Protein AF-A0A3S3NZH7-F1 (afdb_monomer)

pLDDT: mean 74.85, std 16.59, range [35.84, 93.5]

Foldseek 3Di:
DQVPAPDPSVVSVPDDPVLSVQLVVLVCVVVCVCVVDDQDQQAASAEDCCCCVVQVDGPSVRHRDGQCLFWDVVCVVVVSVQLVVVVVVVVDDDDDQPSFRWDKTWTFGQQDPVRDGHDRVPTDTDTDTDRGDDDSYDYDD

Sequence (141 aa):
MANCLPIAANVTRHMDKASIMRLSIAYMKQKQVLQHLPVKDGEVIYVSETIEDYLGLKQLDIIGNSIYDYVHPCDHKEMKDAFNAKHSKLNHAEINDENEITFVTRIKCTFTEKGKCINLKSAAYKVYYDPKIISNRLNIV

Mean predicted aligned error: 9.58 Å

Nearest PDB structures (foldseek):
  7v7w-assembly1_B  TM=7.496E-01  e=1.575E-10  Mus musculus
  4zqd-assembly2_D  TM=7.511E-01  e=4.132E-10  Mus musculus
  7w80-assembly1_B  TM=7.498E-01  e=1.232E-09  Mus musculus
  4zqd-assembly1_B  TM=7.472E-01  e=3.447E-09  Mus musculus
  6e3t-assembly1_A  TM=4.373E-01  e=7.998E-03  Mus musculus

Solvent-accessible surface area (backbone atoms only — not comparable to full-atom values): 8402 Å² total; per-residue (Å²): 124,67,82,77,50,104,54,66,69,78,61,56,77,79,51,55,75,64,55,55,50,35,46,50,50,20,47,35,46,68,67,58,72,42,77,86,60,79,81,55,88,57,34,22,43,40,62,40,82,51,33,37,81,77,25,55,44,55,58,78,74,45,40,56,31,52,50,66,83,43,36,44,76,89,46,47,62,60,54,48,51,55,58,48,59,52,63,64,52,66,78,79,56,81,96,62,99,73,68,56,48,65,57,78,44,36,34,54,20,15,50,44,103,83,70,49,78,54,56,78,91,77,33,48,72,41,85,40,77,41,78,58,35,52,80,56,27,49,66,54,125

Organism: NCBI:txid1965070

Secondary structure (DSSP, 8-state):
-GGGSSS-TTTGGGS-HHHHHHHHHHHHHHTTS-TTSPPPTTB--EE-TTHHHHH---HHHHTTSBGGGTB-GGGHHHHHHHHHHHHHHTTTS---S--PEEEEEEEEE-B-TTS-B--TTSPEEEEEEEEEE-SSEE---

InterPro domains:
  IPR000014 PAS domain [PS50112] (41-84)
  IPR000014 PAS domain [SM00091] (28-88)
  IPR000014 PAS domain [cd00130] (41-106)
  IPR011598 Myc-type, basic helix-loop-helix (bHLH) domain [PF23171] (2-34)
  IPR013767 PAS fold [PF00989] (40-101)
  IPR035965 PAS domain superfamily [SSF55785] (41-85)

Radius of gyration: 15.83 Å; Cα contacts (8 Å, |Δi|>4): 192; chains: 1; bounding box: 42×39×35 Å

Structure (mmCIF, N/CA/C/O backbone):
data_AF-A0A3S3NZH7-F1
#
_entry.id   AF-A0A3S3NZH7-F1
#
loop_
_atom_site.group_PDB
_atom_site.id
_atom_site.type_symbol
_atom_site.label_atom_id
_atom_site.label_alt_id
_atom_site.label_comp_id
_atom_site.label_asym_id
_atom_site.label_entity_id
_atom_site.label_seq_id
_atom_site.pdbx_PDB_ins_code
_atom_site.Cartn_x
_atom_site.Cartn_y
_atom_site.Cartn_z
_atom_site.occupancy
_atom_site.B_iso_or_equiv
_atom_site.auth_seq_id
_atom_site.auth_comp_id
_atom_site.auth_asym_id
_atom_site.auth_atom_id
_atom_site.pdbx_PDB_model_num
ATOM 1 N N . MET A 1 1 ? -3.490 -25.477 -5.132 1.00 41.81 1 MET A N 1
ATOM 2 C CA . MET A 1 1 ? -2.677 -24.259 -5.363 1.00 41.81 1 MET A CA 1
ATOM 3 C C . MET A 1 1 ? -2.688 -23.301 -4.167 1.00 41.81 1 MET A C 1
ATOM 5 O O . MET A 1 1 ? -1.643 -22.756 -3.868 1.00 41.81 1 MET A O 1
ATOM 9 N N . ALA A 1 2 ? -3.802 -23.142 -3.437 1.00 37.00 2 ALA A N 1
ATOM 10 C CA . ALA A 1 2 ? -3.895 -22.269 -2.254 1.00 37.00 2 ALA A CA 1
ATOM 11 C C . ALA A 1 2 ? -2.951 -22.612 -1.072 1.00 37.00 2 ALA A C 1
ATOM 13 O O . ALA A 1 2 ? -2.477 -21.706 -0.398 1.00 37.00 2 ALA A O 1
ATOM 14 N N . ASN A 1 3 ? -2.641 -23.893 -0.838 1.00 41.47 3 ASN A N 1
ATOM 15 C CA . ASN A 1 3 ? -1.854 -24.346 0.327 1.00 41.47 3 ASN A CA 1
ATOM 16 C C . ASN A 1 3 ? -0.330 -24.109 0.223 1.00 41.47 3 ASN A C 1
ATOM 18 O O . ASN A 1 3 ? 0.405 -24.558 1.094 1.00 41.47 3 ASN A O 1
ATOM 22 N N . CYS A 1 4 ? 0.158 -23.463 -0.840 1.00 46.47 4 CYS A N 1
ATOM 23 C CA . CYS A 1 4 ? 1.595 -23.239 -1.073 1.00 46.47 4 CYS A CA 1
ATOM 24 C C . CYS A 1 4 ? 2.025 -21.776 -0.873 1.00 46.47 4 CYS A C 1
ATOM 26 O O . CYS A 1 4 ? 3.181 -21.436 -1.110 1.00 46.47 4 CYS A O 1
ATOM 28 N N . LEU A 1 5 ? 1.094 -20.909 -0.474 1.00 50.34 5 LEU A N 1
ATOM 29 C CA . LEU A 1 5 ? 1.367 -19.520 -0.120 1.00 50.34 5 LEU A CA 1
ATOM 30 C C . LEU A 1 5 ? 1.807 -19.438 1.350 1.00 50.34 5 LEU A C 1
ATOM 32 O O . LEU A 1 5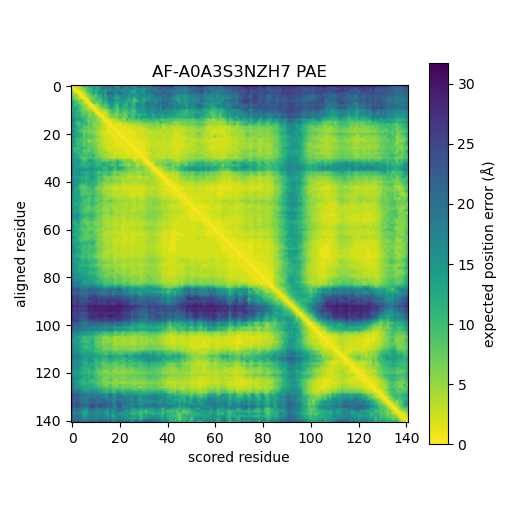 ? 1.288 -20.199 2.167 1.00 50.34 5 LEU A O 1
ATOM 36 N N . PRO A 1 6 ? 2.704 -18.506 1.722 1.00 55.00 6 PRO A N 1
ATOM 37 C CA . PRO A 1 6 ? 3.064 -18.225 3.114 1.00 55.00 6 PRO A CA 1
ATOM 38 C C . PRO A 1 6 ? 1.946 -17.420 3.797 1.00 55.00 6 PRO A C 1
ATOM 40 O O . PRO A 1 6 ? 2.162 -16.329 4.304 1.00 55.00 6 PRO A O 1
ATOM 43 N N . ILE A 1 7 ? 0.717 -17.911 3.700 1.00 57.41 7 ILE A N 1
ATOM 44 C CA . ILE A 1 7 ? -0.477 -17.310 4.276 1.00 57.41 7 ILE A CA 1
ATOM 45 C C . ILE A 1 7 ? -1.234 -18.475 4.880 1.00 57.41 7 ILE A C 1
ATOM 47 O O . ILE A 1 7 ? -1.367 -19.527 4.246 1.00 57.41 7 ILE A O 1
ATOM 51 N N . ALA A 1 8 ? -1.705 -18.314 6.109 1.00 53.41 8 ALA A N 1
ATOM 52 C CA . ALA A 1 8 ? -2.397 -19.378 6.810 1.00 53.41 8 ALA A CA 1
ATOM 53 C C . ALA A 1 8 ? -3.552 -19.950 5.948 1.00 53.41 8 ALA A C 1
ATOM 55 O O . ALA A 1 8 ? -4.335 -19.222 5.332 1.00 53.41 8 ALA A O 1
ATOM 56 N N . ALA A 1 9 ? -3.639 -21.284 5.861 1.00 50.94 9 ALA A N 1
ATOM 57 C CA . ALA A 1 9 ? -4.538 -21.998 4.939 1.00 50.94 9 ALA A CA 1
ATOM 58 C C . ALA A 1 9 ? -6.044 -21.734 5.184 1.00 50.94 9 ALA A C 1
ATOM 60 O O . ALA A 1 9 ? -6.898 -22.078 4.367 1.00 50.94 9 ALA A O 1
ATOM 61 N N . ASN A 1 10 ? -6.383 -21.126 6.320 1.00 53.78 10 ASN A N 1
ATOM 62 C CA . ASN A 1 10 ? -7.717 -20.635 6.661 1.00 53.78 10 ASN A CA 1
ATOM 63 C C . ASN A 1 10 ? -8.105 -19.363 5.879 1.00 53.78 10 ASN A C 1
ATOM 65 O O . ASN A 1 10 ? -9.284 -19.184 5.565 1.00 53.78 10 ASN A O 1
ATOM 69 N N . VAL A 1 11 ? -7.136 -18.517 5.519 1.00 59.09 11 VAL A N 1
ATOM 70 C CA . VAL A 1 11 ? -7.358 -17.252 4.802 1.00 59.09 11 VAL A CA 1
ATOM 71 C C . VAL A 1 11 ? -7.698 -17.507 3.333 1.00 59.09 11 VAL A C 1
ATOM 73 O O . VAL A 1 11 ? -8.622 -16.909 2.787 1.00 59.09 11 VAL A O 1
ATOM 76 N N . THR A 1 12 ? -7.040 -18.479 2.701 1.00 62.47 12 THR A N 1
ATOM 77 C CA . THR A 1 12 ? -7.191 -18.770 1.266 1.00 62.47 12 THR A CA 1
ATOM 78 C C . THR A 1 12 ? -8.548 -19.344 0.857 1.00 62.47 12 THR A C 1
ATOM 80 O O . THR A 1 12 ? -8.899 -19.270 -0.319 1.00 62.47 12 THR A O 1
ATOM 83 N N . ARG A 1 13 ? -9.345 -19.879 1.793 1.00 65.00 13 ARG A N 1
ATOM 84 C CA . ARG A 1 13 ? -10.697 -20.401 1.499 1.00 65.00 13 ARG A CA 1
ATOM 85 C C . ARG A 1 13 ? -11.717 -19.314 1.167 1.00 65.00 13 ARG A C 1
ATOM 87 O O . ARG A 1 13 ? -12.676 -19.595 0.458 1.00 65.00 13 ARG A O 1
ATOM 94 N N . HIS A 1 14 ? -11.510 -18.101 1.672 1.00 70.88 14 HIS A N 1
ATOM 95 C CA . HIS A 1 14 ? -12.429 -16.972 1.495 1.00 70.88 14 HIS A CA 1
ATOM 96 C C . HIS A 1 14 ? -11.933 -15.970 0.446 1.00 70.88 14 HIS A C 1
ATOM 98 O O . HIS A 1 14 ? -12.565 -14.941 0.223 1.00 70.88 14 HIS A O 1
ATOM 104 N N . MET A 1 15 ? -10.797 -16.259 -0.191 1.00 77.56 15 MET A N 1
ATOM 105 C CA . MET A 1 15 ? -10.208 -15.397 -1.205 1.00 77.56 15 MET A CA 1
ATOM 106 C C . MET A 1 15 ? -10.820 -15.654 -2.577 1.00 77.56 15 MET A C 1
ATOM 108 O O . MET A 1 15 ? -11.077 -16.795 -2.968 1.00 77.56 15 MET A O 1
ATOM 112 N N . ASP A 1 16 ? -10.976 -14.585 -3.351 1.00 83.88 16 ASP A N 1
ATOM 113 C CA . ASP A 1 16 ? -11.296 -14.702 -4.763 1.00 83.88 16 ASP A CA 1
ATOM 114 C C . ASP A 1 16 ? -10.091 -15.247 -5.560 1.00 83.88 16 ASP A C 1
ATOM 116 O O . ASP A 1 16 ? -8.923 -15.152 -5.161 1.00 83.88 16 ASP A O 1
ATOM 120 N N . LYS A 1 17 ? -10.381 -15.830 -6.727 1.00 82.62 17 LYS A N 1
ATOM 121 C CA . LYS A 1 17 ? -9.366 -16.467 -7.579 1.00 82.62 17 LYS A CA 1
ATOM 122 C C . LYS A 1 17 ? -8.297 -15.481 -8.063 1.00 82.62 17 LYS A C 1
ATOM 124 O O . LYS A 1 17 ? -7.148 -15.889 -8.236 1.00 82.62 17 LYS A O 1
ATOM 129 N N . ALA A 1 18 ? -8.651 -14.211 -8.274 1.00 83.06 18 ALA A N 1
ATOM 130 C CA . ALA A 1 18 ? -7.708 -13.205 -8.743 1.00 83.06 18 ALA A CA 1
ATOM 131 C C . ALA A 1 18 ? -6.729 -12.821 -7.629 1.00 83.06 18 ALA A C 1
ATOM 133 O O . ALA A 1 18 ? -5.528 -12.768 -7.878 1.00 83.06 18 ALA A O 1
ATOM 134 N N . SER A 1 19 ? -7.194 -12.651 -6.390 1.00 84.75 19 SER A N 1
ATOM 135 C CA . SER A 1 19 ? -6.317 -12.402 -5.240 1.00 84.75 19 SER A CA 1
ATOM 136 C C . SER A 1 19 ? -5.357 -13.563 -4.980 1.00 84.75 19 SER A C 1
ATOM 138 O O . SER A 1 19 ? -4.168 -13.326 -4.781 1.00 84.75 19 SER A O 1
ATOM 140 N N . ILE A 1 20 ? -5.805 -14.821 -5.087 1.00 85.25 20 ILE A N 1
ATOM 141 C CA . ILE A 1 20 ? -4.904 -15.986 -4.973 1.00 85.25 20 ILE A CA 1
ATOM 142 C C . ILE A 1 20 ? -3.796 -15.925 -6.033 1.00 85.25 20 ILE A C 1
ATOM 144 O O . ILE A 1 20 ? -2.624 -16.142 -5.721 1.00 85.25 20 ILE A O 1
ATOM 148 N N . MET A 1 21 ? -4.147 -15.603 -7.279 1.00 87.94 21 MET A N 1
ATOM 149 C CA . MET A 1 21 ? -3.178 -15.472 -8.367 1.00 87.94 21 MET A CA 1
ATOM 150 C C . MET A 1 21 ? -2.206 -14.307 -8.131 1.00 87.94 21 MET A C 1
ATOM 152 O O . MET A 1 21 ? -0.997 -14.501 -8.257 1.00 87.94 21 MET A O 1
ATOM 156 N N . ARG A 1 22 ? -2.709 -13.129 -7.730 1.00 87.88 22 ARG A N 1
ATOM 157 C CA . ARG A 1 22 ? -1.891 -11.943 -7.418 1.00 87.88 22 ARG A CA 1
ATOM 158 C C . ARG A 1 22 ? -0.866 -12.242 -6.329 1.00 87.88 22 ARG A C 1
ATOM 160 O O . ARG A 1 22 ? 0.323 -12.015 -6.542 1.00 87.88 22 ARG A O 1
ATOM 167 N N . LEU A 1 23 ? -1.300 -12.816 -5.206 1.00 85.06 23 LEU A N 1
ATOM 168 C CA . LEU A 1 23 ? -0.399 -13.139 -4.100 1.00 85.06 23 LEU A CA 1
ATOM 169 C C . LEU A 1 23 ? 0.595 -14.245 -4.468 1.00 85.06 23 LEU A C 1
ATOM 171 O O . LEU A 1 23 ? 1.753 -14.177 -4.065 1.00 85.06 23 LEU A O 1
ATOM 175 N N . SER A 1 24 ? 0.190 -15.218 -5.292 1.00 86.31 24 SER A N 1
ATOM 176 C CA . SER A 1 24 ? 1.103 -16.263 -5.782 1.00 86.31 24 SER A CA 1
ATOM 177 C C . SER A 1 24 ? 2.216 -15.668 -6.640 1.00 86.31 24 SER A C 1
ATOM 179 O O . SER A 1 24 ? 3.386 -15.997 -6.458 1.00 86.31 24 SER A O 1
ATOM 181 N N . ILE A 1 25 ? 1.868 -14.758 -7.552 1.00 86.50 25 ILE A N 1
ATOM 182 C CA . ILE A 1 25 ? 2.839 -14.067 -8.405 1.00 86.50 25 ILE A CA 1
ATOM 183 C C . ILE A 1 25 ? 3.777 -13.200 -7.563 1.00 86.50 25 ILE A C 1
ATOM 185 O O . ILE A 1 25 ? 4.991 -13.281 -7.746 1.00 86.50 25 ILE A O 1
ATOM 189 N N . ALA A 1 26 ? 3.244 -12.415 -6.625 1.00 83.94 26 ALA A N 1
ATOM 190 C CA . ALA A 1 26 ? 4.047 -11.577 -5.736 1.00 83.94 26 ALA A CA 1
ATOM 191 C C . ALA A 1 26 ? 5.032 -12.407 -4.897 1.00 83.94 26 ALA A C 1
ATOM 193 O O . ALA A 1 26 ? 6.214 -12.073 -4.830 1.00 83.94 26 ALA A O 1
ATOM 194 N N . TYR A 1 27 ? 4.589 -13.546 -4.356 1.00 83.12 27 TYR A N 1
ATOM 195 C CA . TYR A 1 27 ? 5.453 -14.465 -3.617 1.00 83.12 27 TYR A CA 1
ATOM 196 C C . TYR A 1 27 ? 6.566 -15.060 -4.491 1.00 83.12 27 TYR A C 1
ATOM 198 O O . TYR A 1 27 ? 7.733 -15.086 -4.095 1.00 83.12 27 TYR A O 1
ATOM 206 N N . MET A 1 28 ? 6.238 -15.500 -5.709 1.00 83.25 28 MET A N 1
ATOM 207 C CA . MET A 1 28 ? 7.237 -16.022 -6.646 1.00 83.25 28 MET A CA 1
ATOM 208 C C . MET A 1 28 ? 8.249 -14.949 -7.077 1.00 83.25 28 MET A C 1
ATOM 210 O O . MET A 1 28 ? 9.439 -15.249 -7.198 1.00 83.25 28 MET A O 1
ATOM 214 N N . LYS A 1 29 ? 7.803 -13.697 -7.260 1.00 79.31 29 LYS A N 1
ATOM 215 C CA . LYS A 1 29 ? 8.677 -12.533 -7.487 1.00 79.31 29 LYS A CA 1
ATOM 216 C C . LYS A 1 29 ? 9.588 -12.287 -6.280 1.00 79.31 29 LYS A C 1
ATOM 218 O O . LYS A 1 29 ? 10.794 -12.140 -6.449 1.00 79.31 29 LYS A O 1
ATOM 223 N N . GLN A 1 30 ? 9.043 -12.317 -5.061 1.00 77.62 30 GLN A N 1
ATOM 224 C CA . GLN A 1 30 ? 9.806 -12.144 -3.820 1.00 77.62 30 GLN A CA 1
ATOM 225 C C . GLN A 1 30 ? 10.906 -13.204 -3.662 1.00 77.62 30 GLN A C 1
ATOM 227 O O . GLN A 1 30 ? 12.010 -12.874 -3.229 1.00 77.62 30 GLN A O 1
ATOM 232 N N . LYS A 1 31 ? 10.613 -14.461 -4.020 1.00 79.38 31 LYS A N 1
ATOM 233 C CA . LYS A 1 31 ? 11.553 -15.592 -3.982 1.00 79.38 31 LYS A CA 1
ATOM 234 C C . LYS A 1 31 ? 12.521 -15.643 -5.172 1.00 79.38 31 LYS A C 1
ATOM 236 O O . LYS A 1 31 ? 13.276 -16.603 -5.266 1.00 79.38 31 LYS A O 1
ATOM 241 N N . GLN A 1 32 ? 12.497 -14.652 -6.070 1.00 73.69 32 GLN A N 1
ATOM 242 C CA . GLN A 1 32 ? 13.305 -14.616 -7.299 1.00 73.69 32 GLN A CA 1
ATOM 243 C C . GLN A 1 32 ? 13.132 -15.867 -8.185 1.00 73.69 32 GLN A C 1
ATOM 245 O O . GLN A 1 32 ? 14.014 -16.217 -8.964 1.00 73.69 32 GLN A O 1
ATOM 250 N N . VAL A 1 33 ? 11.980 -16.541 -8.086 1.00 76.12 33 VAL A N 1
ATOM 251 C CA . VAL A 1 33 ? 11.659 -17.735 -8.889 1.00 76.12 33 VAL A CA 1
ATOM 252 C C . VAL A 1 33 ? 11.233 -17.327 -10.301 1.00 76.12 33 VAL A C 1
ATOM 254 O O . VAL A 1 33 ? 11.528 -18.019 -11.269 1.00 76.12 33 VAL A O 1
ATOM 257 N N . LEU A 1 34 ? 10.576 -16.170 -10.438 1.00 73.56 34 LEU A N 1
ATOM 258 C CA . LEU A 1 34 ? 10.161 -15.594 -11.722 1.00 73.56 34 LEU A CA 1
ATOM 259 C C . LEU A 1 34 ? 11.078 -14.438 -12.138 1.00 73.56 34 LEU A C 1
ATOM 261 O O . LEU A 1 34 ? 10.641 -13.294 -12.224 1.00 73.56 34 LEU A O 1
ATOM 265 N N . GLN A 1 35 ? 12.350 -14.736 -12.410 1.00 66.56 35 GLN A N 1
ATOM 266 C CA . GLN A 1 35 ? 13.366 -13.723 -12.750 1.00 66.56 35 GLN A CA 1
ATOM 267 C C . GLN A 1 35 ? 13.027 -12.905 -14.007 1.00 66.56 35 GLN A C 1
ATOM 269 O O . GLN A 1 35 ? 13.450 -11.762 -14.139 1.00 66.56 35 GLN A O 1
ATOM 274 N N . HIS A 1 36 ? 12.238 -13.470 -14.921 1.00 75.56 36 HIS A N 1
ATOM 275 C CA . HIS A 1 36 ? 11.842 -12.807 -16.166 1.00 75.56 36 HIS A CA 1
ATOM 276 C C . HIS A 1 36 ? 10.617 -11.899 -16.028 1.00 75.56 36 HIS A C 1
ATOM 278 O O . HIS A 1 36 ? 10.282 -11.192 -16.975 1.00 75.56 36 HIS A O 1
ATOM 284 N N . LEU A 1 37 ? 9.916 -11.928 -14.888 1.00 74.12 37 LEU A N 1
ATOM 285 C CA . LEU A 1 37 ? 8.718 -11.122 -14.698 1.00 74.12 37 LEU A CA 1
ATOM 286 C C . LEU A 1 37 ? 9.086 -9.818 -13.975 1.00 74.12 37 LEU A C 1
ATOM 288 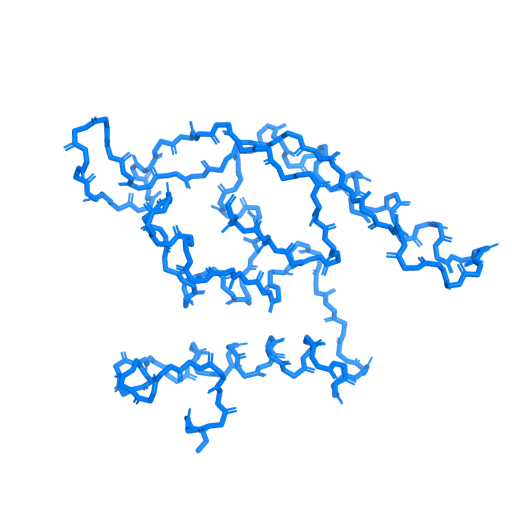O O . LEU A 1 37 ? 9.353 -9.859 -12.771 1.00 74.12 37 LEU A O 1
ATOM 292 N N . PRO A 1 38 ? 9.079 -8.660 -14.661 1.00 78.12 38 PRO A N 1
ATOM 293 C CA . PRO A 1 38 ? 9.442 -7.406 -14.023 1.00 78.12 38 PRO A CA 1
ATOM 294 C C . PRO A 1 38 ? 8.438 -7.047 -12.922 1.00 78.12 38 PRO A C 1
ATOM 296 O O . PRO A 1 38 ? 7.226 -7.280 -13.040 1.00 78.12 38 PRO A O 1
ATOM 299 N N . VAL A 1 39 ? 8.951 -6.468 -11.837 1.00 79.56 39 VAL A N 1
ATOM 300 C CA . VAL A 1 39 ? 8.117 -5.783 -10.846 1.00 79.56 39 VAL A CA 1
ATOM 301 C C . VAL A 1 39 ? 7.690 -4.462 -11.469 1.00 79.56 39 VAL A C 1
ATOM 303 O O . VAL A 1 39 ? 8.532 -3.716 -11.970 1.00 79.56 39 VAL A O 1
ATOM 306 N N . LYS A 1 40 ? 6.384 -4.202 -11.510 1.00 83.81 40 LYS A N 1
ATOM 307 C CA . LYS A 1 40 ? 5.871 -2.948 -12.067 1.00 83.81 40 LYS A CA 1
ATOM 308 C C . LYS A 1 40 ? 6.239 -1.791 -11.137 1.00 83.81 40 LYS A C 1
ATOM 310 O O . LYS A 1 40 ? 6.456 -1.989 -9.943 1.00 83.81 40 LYS A O 1
ATOM 315 N N . ASP A 1 41 ? 6.260 -0.584 -11.688 1.00 83.44 41 ASP A N 1
ATOM 316 C CA . ASP A 1 41 ? 6.485 0.635 -10.912 1.00 83.44 41 ASP A CA 1
ATOM 317 C C . ASP A 1 41 ? 5.483 0.735 -9.747 1.00 83.44 41 ASP A C 1
ATOM 319 O O . ASP A 1 41 ? 4.266 0.670 -9.947 1.00 83.44 41 ASP A O 1
ATOM 323 N N . GLY A 1 42 ? 6.010 0.820 -8.525 1.00 83.31 42 GLY A N 1
ATOM 324 C CA . GLY A 1 42 ? 5.228 0.849 -7.291 1.00 83.31 42 GLY A CA 1
ATOM 325 C C . GLY A 1 42 ? 4.455 -0.433 -6.948 1.00 83.31 42 GLY A C 1
ATOM 326 O O . GLY A 1 42 ? 3.624 -0.387 -6.047 1.00 83.31 42 GLY A O 1
ATOM 327 N N . GLU A 1 43 ? 4.664 -1.566 -7.628 1.00 87.75 43 GLU A N 1
ATOM 328 C CA . GLU A 1 43 ? 3.995 -2.829 -7.274 1.00 87.75 43 GLU A CA 1
ATOM 329 C C . GLU A 1 43 ? 4.522 -3.372 -5.945 1.00 87.75 43 GLU A C 1
ATOM 331 O O . GLU A 1 43 ? 5.710 -3.667 -5.800 1.00 87.75 43 GLU A O 1
ATOM 336 N N . VAL A 1 44 ? 3.619 -3.562 -4.984 1.00 86.69 44 VAL A N 1
ATOM 337 C CA . VAL A 1 44 ? 3.967 -4.101 -3.671 1.00 86.69 44 VAL A CA 1
ATOM 338 C C . VAL A 1 44 ? 4.131 -5.615 -3.753 1.00 86.69 44 VAL A C 1
ATOM 340 O O . VAL A 1 44 ? 3.165 -6.342 -3.982 1.00 86.69 44 VAL A O 1
ATOM 343 N N . ILE A 1 45 ? 5.346 -6.116 -3.524 1.00 83.81 45 ILE A N 1
ATOM 344 C CA . ILE A 1 45 ? 5.632 -7.562 -3.576 1.00 83.81 45 ILE A CA 1
ATOM 345 C C . ILE A 1 45 ? 5.582 -8.239 -2.204 1.00 83.81 45 ILE A C 1
ATOM 347 O O . ILE A 1 45 ? 5.476 -9.460 -2.129 1.00 83.81 45 ILE A O 1
ATOM 351 N N . TYR A 1 46 ? 5.672 -7.459 -1.126 1.00 83.94 46 TYR A N 1
ATOM 352 C CA . TYR A 1 46 ? 5.654 -7.956 0.245 1.00 83.94 46 TYR A CA 1
ATOM 353 C C . TYR A 1 46 ? 5.183 -6.876 1.217 1.00 83.94 46 TYR A C 1
ATOM 355 O O . TYR A 1 46 ? 5.528 -5.702 1.063 1.00 83.94 46 TYR A O 1
ATOM 363 N N . VAL A 1 47 ? 4.447 -7.325 2.231 1.00 82.00 47 VAL A N 1
ATOM 364 C CA . VAL A 1 47 ? 3.978 -6.552 3.381 1.00 82.00 47 VAL A CA 1
ATOM 365 C C . VAL A 1 47 ? 4.001 -7.470 4.606 1.00 82.00 47 VAL A C 1
ATOM 367 O O . VAL A 1 47 ? 3.630 -8.635 4.479 1.00 82.00 47 VAL A O 1
ATOM 370 N N . SER A 1 48 ? 4.410 -6.980 5.775 1.00 83.44 48 SER A N 1
ATOM 371 C CA . SER A 1 48 ? 4.335 -7.713 7.054 1.00 83.44 48 SER A CA 1
ATOM 372 C C . SER A 1 48 ? 2.887 -7.913 7.535 1.00 83.44 48 SER A C 1
ATOM 374 O O . SER A 1 48 ? 2.010 -7.125 7.198 1.00 83.44 48 SER A O 1
ATOM 376 N N . GLU A 1 49 ? 2.604 -8.960 8.320 1.00 80.19 49 GLU A N 1
ATOM 377 C CA . GLU A 1 49 ? 1.239 -9.233 8.835 1.00 80.19 49 GLU A CA 1
ATOM 378 C C . GLU A 1 49 ? 0.736 -8.129 9.777 1.00 80.19 49 GLU A C 1
ATOM 380 O O . GLU A 1 49 ? -0.443 -7.785 9.783 1.00 80.19 49 GLU A O 1
ATOM 385 N N . THR A 1 50 ? 1.663 -7.491 10.484 1.00 83.06 50 THR A N 1
ATOM 386 C CA . THR A 1 50 ? 1.447 -6.374 11.411 1.00 83.06 50 THR A CA 1
ATOM 387 C C . THR A 1 50 ? 0.816 -5.138 10.763 1.00 83.06 50 THR A C 1
ATOM 389 O O . THR A 1 50 ? 0.288 -4.284 11.471 1.00 83.06 50 THR A O 1
ATOM 392 N N . ILE A 1 51 ? 0.797 -5.014 9.430 1.00 85.88 51 ILE A N 1
ATOM 393 C CA . ILE A 1 51 ? 0.120 -3.892 8.762 1.00 85.88 51 ILE A CA 1
ATOM 394 C C . ILE A 1 51 ? -1.364 -3.767 9.143 1.00 85.88 51 ILE A C 1
ATOM 396 O O . ILE A 1 51 ? -1.895 -2.652 9.194 1.00 85.88 51 ILE A O 1
ATOM 400 N N . GLU A 1 52 ? -2.024 -4.892 9.430 1.00 87.94 52 GLU A N 1
ATOM 401 C CA . GLU A 1 52 ? -3.428 -4.901 9.836 1.00 87.94 52 GLU A CA 1
ATOM 402 C C . GLU A 1 52 ? -3.585 -4.280 11.227 1.00 87.94 52 GLU A C 1
ATOM 404 O O . GLU A 1 52 ? -4.477 -3.461 11.432 1.00 87.94 52 GLU A O 1
ATOM 409 N N . ASP A 1 53 ? -2.653 -4.544 12.138 1.00 86.50 53 ASP A N 1
ATOM 410 C CA . ASP A 1 53 ? -2.675 -4.000 13.497 1.00 86.50 53 ASP A CA 1
ATOM 411 C C . ASP A 1 53 ? -2.297 -2.511 13.551 1.00 86.50 53 ASP A C 1
ATOM 413 O O . ASP A 1 53 ? -2.825 -1.763 14.375 1.00 86.50 53 ASP A O 1
ATOM 417 N N . TYR A 1 54 ? -1.410 -2.045 12.663 1.00 85.12 54 TYR A N 1
ATOM 418 C CA . TYR A 1 54 ? -0.917 -0.659 12.686 1.00 85.12 54 TYR A CA 1
ATOM 419 C C . TYR A 1 54 ? -1.708 0.310 11.802 1.00 85.12 54 TYR A C 1
ATOM 421 O O . TYR A 1 54 ? -1.855 1.484 12.159 1.00 85.12 54 TYR A O 1
ATOM 429 N N . LEU A 1 55 ? -2.185 -0.149 10.642 1.00 88.62 55 LEU A N 1
ATOM 430 C CA . LEU A 1 55 ? -2.874 0.685 9.651 1.00 88.62 55 LEU A CA 1
ATOM 431 C C . LEU A 1 55 ? -4.300 0.218 9.349 1.00 88.62 55 LEU A C 1
ATOM 433 O O . LEU A 1 55 ? -5.023 0.947 8.668 1.00 88.62 55 LEU A O 1
ATOM 437 N N . GLY A 1 56 ? -4.707 -0.965 9.822 1.00 89.25 56 GLY A N 1
ATOM 438 C CA . GLY A 1 56 ? -6.028 -1.543 9.561 1.00 89.25 56 GLY A CA 1
ATOM 439 C C . GLY A 1 56 ? -6.222 -1.978 8.106 1.00 89.25 56 GLY A C 1
ATOM 440 O O . GLY A 1 56 ? -7.356 -2.138 7.641 1.00 89.25 56 GLY A O 1
ATOM 441 N N . LEU A 1 57 ? -5.124 -2.126 7.362 1.00 89.31 57 LEU A N 1
ATOM 442 C CA . LEU A 1 57 ? -5.127 -2.584 5.980 1.00 89.31 57 LEU A CA 1
ATOM 443 C C . LEU A 1 57 ? -4.774 -4.066 5.934 1.00 89.31 57 LEU A C 1
ATOM 445 O O . LEU A 1 57 ? -3.864 -4.505 6.626 1.00 89.31 57 LEU A O 1
ATOM 449 N N . LYS A 1 58 ? -5.440 -4.838 5.078 1.00 87.44 58 LYS A N 1
ATOM 450 C CA . LYS A 1 58 ? -5.141 -6.265 4.927 1.00 87.44 58 LYS A CA 1
ATOM 451 C C . LYS A 1 58 ? -4.026 -6.477 3.913 1.00 87.44 58 LYS A C 1
ATOM 453 O O . LYS A 1 58 ? -4.041 -5.881 2.836 1.00 87.44 58 LYS A O 1
ATOM 458 N N . GLN A 1 59 ? -3.118 -7.412 4.190 1.00 85.62 59 GLN A N 1
ATOM 459 C CA . GLN A 1 59 ? -2.065 -7.802 3.241 1.00 85.62 59 GLN A CA 1
ATOM 460 C C . GLN A 1 59 ? -2.628 -8.207 1.870 1.00 85.62 59 GLN A C 1
ATOM 462 O O . GLN A 1 59 ? -2.067 -7.845 0.840 1.00 85.62 59 GLN A O 1
ATOM 467 N N . LEU A 1 60 ? -3.756 -8.925 1.855 1.00 85.12 60 LEU A N 1
ATOM 468 C CA . LEU A 1 60 ? -4.428 -9.382 0.630 1.00 85.12 60 LEU A CA 1
ATOM 469 C C . LEU A 1 60 ? -4.860 -8.232 -0.287 1.00 85.12 60 LEU A C 1
ATOM 471 O O . LEU A 1 60 ? -4.883 -8.377 -1.514 1.00 85.12 60 LEU A O 1
ATOM 475 N N . ASP A 1 61 ? -5.216 -7.102 0.320 1.00 87.12 61 ASP A N 1
ATOM 476 C CA . ASP A 1 61 ? -5.664 -5.928 -0.408 1.00 87.12 61 ASP A CA 1
ATOM 477 C C . ASP A 1 61 ? -4.472 -5.166 -0.979 1.00 87.12 61 ASP A C 1
ATOM 479 O O . ASP A 1 61 ? -4.617 -4.557 -2.027 1.00 87.12 61 ASP A O 1
ATOM 483 N N . ILE A 1 62 ? -3.296 -5.227 -0.348 1.00 88.44 62 ILE A N 1
ATOM 484 C CA . ILE A 1 62 ? -2.125 -4.431 -0.741 1.00 88.44 62 ILE A CA 1
ATOM 485 C C . ILE A 1 62 ? -1.196 -5.189 -1.693 1.00 88.44 62 ILE A C 1
ATOM 487 O O . ILE A 1 62 ? -0.722 -4.624 -2.679 1.00 88.44 62 ILE A O 1
ATOM 491 N N . ILE A 1 63 ? -0.908 -6.460 -1.415 1.00 89.50 63 ILE A N 1
ATOM 492 C CA . ILE A 1 63 ? 0.074 -7.232 -2.183 1.00 89.50 63 ILE A CA 1
ATOM 493 C C . ILE A 1 63 ? -0.385 -7.372 -3.643 1.00 89.50 63 ILE A C 1
ATOM 495 O O . ILE A 1 63 ? -1.519 -7.757 -3.936 1.00 89.50 63 ILE A O 1
ATOM 499 N N . GLY A 1 64 ? 0.523 -7.070 -4.570 1.00 85.56 64 GLY A N 1
ATOM 500 C CA . GLY A 1 64 ? 0.289 -7.076 -6.013 1.00 85.56 64 GLY A CA 1
ATOM 501 C C . GLY A 1 64 ? -0.439 -5.838 -6.549 1.00 85.56 64 GLY A C 1
ATOM 502 O O . GLY A 1 64 ? -0.648 -5.756 -7.760 1.00 85.56 64 GLY A O 1
ATOM 503 N N . ASN A 1 65 ? -0.818 -4.889 -5.688 1.00 90.56 65 ASN A N 1
ATOM 504 C CA . ASN A 1 65 ? -1.358 -3.589 -6.086 1.00 90.56 65 ASN A CA 1
ATOM 505 C C . ASN A 1 65 ? -0.281 -2.501 -6.037 1.00 90.56 65 ASN A C 1
ATOM 507 O O . ASN A 1 65 ? 0.848 -2.730 -5.593 1.00 90.56 65 ASN A O 1
ATOM 511 N N . SER A 1 66 ? -0.626 -1.319 -6.547 1.00 91.00 66 SER A N 1
ATOM 512 C CA . SER A 1 66 ? 0.281 -0.181 -6.528 1.00 91.00 66 SER A CA 1
ATOM 513 C C . SER A 1 66 ? 0.309 0.458 -5.144 1.00 91.00 66 SER A C 1
ATOM 515 O O . SER A 1 66 ? -0.732 0.737 -4.552 1.00 91.00 66 SER A O 1
ATOM 517 N N . ILE A 1 67 ? 1.501 0.766 -4.639 1.00 88.44 67 ILE A N 1
ATOM 518 C CA . ILE A 1 67 ? 1.673 1.501 -3.384 1.00 88.44 67 ILE A CA 1
ATOM 519 C C . ILE A 1 67 ? 1.053 2.903 -3.449 1.00 88.44 67 ILE A C 1
ATOM 521 O O . ILE A 1 67 ? 0.568 3.420 -2.444 1.00 88.44 67 ILE A O 1
ATOM 525 N N . TYR A 1 68 ? 0.972 3.493 -4.644 1.00 90.50 68 TYR A N 1
ATOM 526 C CA . TYR A 1 68 ? 0.375 4.810 -4.864 1.00 90.50 68 TYR A CA 1
ATOM 527 C C . TYR A 1 68 ? -1.125 4.856 -4.527 1.00 90.50 68 TYR A C 1
ATOM 529 O O . TYR A 1 68 ? -1.638 5.928 -4.208 1.00 90.50 68 TYR A O 1
ATOM 537 N N . ASP A 1 69 ? -1.813 3.708 -4.490 1.00 92.56 69 ASP A N 1
ATOM 538 C CA . ASP A 1 69 ? -3.216 3.621 -4.059 1.00 92.56 69 ASP A CA 1
ATOM 539 C C . ASP A 1 69 ? -3.389 3.887 -2.550 1.00 92.56 69 ASP A C 1
ATOM 541 O O . ASP A 1 69 ? -4.474 4.269 -2.091 1.00 92.56 69 ASP A O 1
ATOM 545 N N . TYR A 1 70 ? -2.316 3.714 -1.773 1.00 92.12 70 TYR A N 1
ATOM 546 C CA . TYR A 1 70 ? -2.291 3.853 -0.313 1.00 92.12 70 TYR A CA 1
ATOM 547 C C . TYR A 1 70 ? -1.513 5.079 0.154 1.00 92.12 70 TYR A C 1
ATOM 549 O O . TYR A 1 70 ? -1.671 5.497 1.298 1.00 92.12 70 TYR A O 1
ATOM 557 N N . VAL A 1 71 ? -0.697 5.667 -0.714 1.00 91.38 71 VAL A N 1
ATOM 558 C CA . VAL A 1 71 ? 0.142 6.824 -0.397 1.00 91.38 71 VAL A CA 1
ATOM 559 C C . VAL A 1 71 ? -0.580 8.120 -0.738 1.00 91.38 71 VAL A C 1
ATOM 561 O O . VAL A 1 71 ? -1.331 8.196 -1.712 1.00 91.38 71 VAL A O 1
ATOM 564 N N . HIS A 1 72 ? -0.343 9.159 0.058 1.00 92.56 72 HIS A N 1
ATOM 565 C CA . HIS A 1 72 ? -0.874 10.487 -0.207 1.00 92.56 72 HIS A CA 1
ATOM 566 C C . HIS A 1 72 ? -0.401 11.012 -1.580 1.00 92.56 72 HIS A C 1
ATOM 568 O O . HIS A 1 72 ? 0.800 10.996 -1.845 1.00 92.56 72 HIS A O 1
ATOM 574 N N .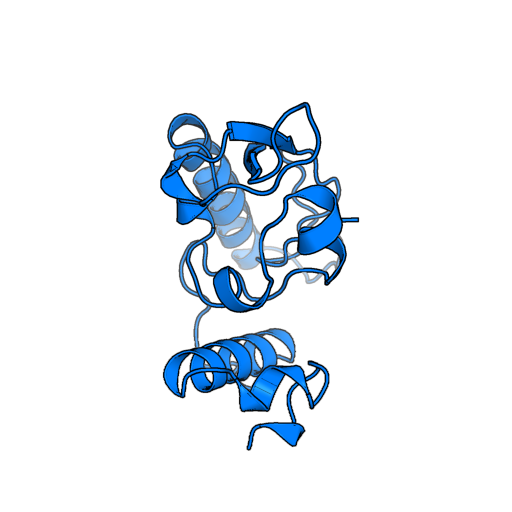 PRO A 1 73 ? -1.293 11.547 -2.440 1.00 93.31 73 PRO A N 1
ATOM 575 C CA . PRO A 1 73 ? -0.932 11.979 -3.795 1.00 93.31 73 PRO A CA 1
ATOM 576 C C . PRO A 1 73 ? 0.228 12.978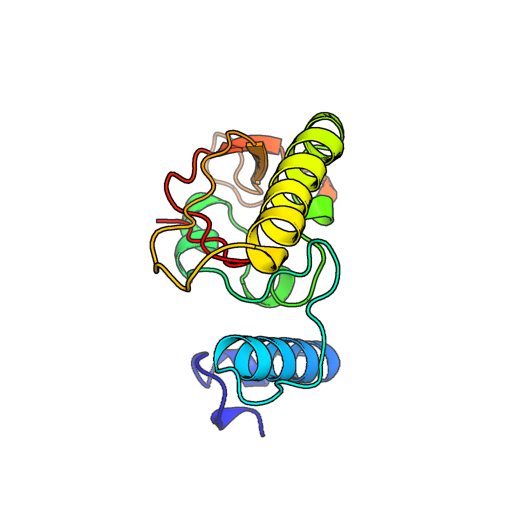 -3.872 1.00 93.31 73 PRO A C 1
ATOM 578 O O . PRO A 1 73 ? 1.059 12.891 -4.772 1.00 93.31 73 PRO A O 1
ATOM 581 N N . CYS A 1 74 ? 0.337 13.899 -2.906 1.00 93.50 74 CYS A N 1
ATOM 582 C CA . CYS A 1 74 ? 1.462 14.845 -2.867 1.00 93.50 74 CYS A CA 1
ATOM 583 C C . CYS A 1 74 ? 2.831 14.182 -2.635 1.00 93.50 74 CYS A C 1
ATOM 585 O O . CYS A 1 74 ? 3.839 14.800 -2.956 1.00 93.50 74 CYS A O 1
ATOM 587 N N . ASP A 1 75 ? 2.871 12.947 -2.127 1.00 90.06 75 ASP A N 1
ATOM 588 C CA . ASP A 1 75 ? 4.114 12.225 -1.819 1.00 90.06 75 ASP A CA 1
ATOM 589 C C . ASP A 1 75 ? 4.509 11.267 -2.964 1.00 90.06 75 ASP A C 1
ATOM 591 O O . ASP A 1 75 ? 5.597 10.692 -2.958 1.00 90.06 75 ASP A O 1
ATOM 595 N N . HIS A 1 76 ? 3.652 11.099 -3.986 1.00 90.56 76 HIS A N 1
ATOM 596 C CA . HIS A 1 76 ? 3.885 10.161 -5.097 1.00 90.56 76 HIS A CA 1
ATOM 597 C C . HIS A 1 76 ? 5.154 10.483 -5.881 1.00 90.56 76 HIS A C 1
ATOM 599 O O . HIS A 1 76 ? 5.902 9.573 -6.234 1.00 90.56 76 HIS A O 1
ATOM 605 N N . LYS A 1 77 ? 5.402 11.770 -6.151 1.00 89.19 77 LYS A N 1
ATOM 606 C CA . LYS A 1 77 ? 6.577 12.203 -6.916 1.00 89.19 77 LYS A CA 1
ATOM 607 C C . LYS A 1 77 ? 7.868 11.865 -6.173 1.00 89.19 77 LYS A C 1
ATOM 609 O O . LYS A 1 77 ? 8.751 11.254 -6.758 1.00 89.19 77 LYS A O 1
ATOM 614 N N . GLU A 1 78 ? 7.951 12.221 -4.894 1.00 85.25 78 GLU A N 1
ATOM 615 C CA . GLU A 1 78 ? 9.126 11.964 -4.055 1.00 85.25 78 GLU A CA 1
ATOM 616 C C . GLU A 1 78 ? 9.415 10.46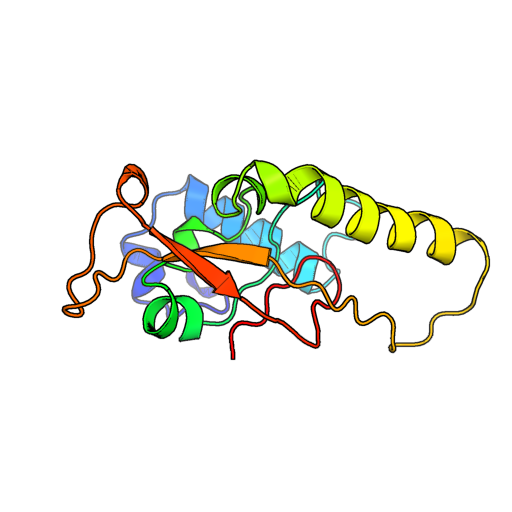3 -3.943 1.00 85.25 78 GLU A C 1
ATOM 618 O O . GLU A 1 78 ? 10.539 10.021 -4.170 1.00 85.25 78 GLU A O 1
ATOM 623 N N . MET A 1 79 ? 8.376 9.664 -3.700 1.00 83.38 79 MET A N 1
ATOM 624 C CA . MET A 1 79 ? 8.486 8.209 -3.646 1.00 83.38 79 MET A CA 1
ATOM 625 C C . MET A 1 79 ? 8.959 7.612 -4.981 1.00 83.38 79 MET A C 1
ATOM 627 O O . MET A 1 79 ? 9.812 6.725 -5.005 1.00 83.38 79 MET A O 1
ATOM 631 N N . LYS A 1 80 ? 8.432 8.099 -6.110 1.00 85.12 80 LYS A N 1
ATOM 632 C CA . LYS A 1 80 ? 8.836 7.643 -7.445 1.00 85.12 80 LYS A CA 1
ATOM 633 C C . LYS A 1 80 ? 10.276 8.029 -7.776 1.00 85.12 80 LYS A C 1
ATOM 635 O O . LYS A 1 80 ? 11.021 7.210 -8.312 1.00 85.12 80 LYS A O 1
ATOM 640 N N . ASP A 1 81 ? 10.677 9.248 -7.432 1.00 83.06 81 ASP A N 1
ATOM 641 C CA . ASP A 1 81 ? 12.051 9.718 -7.599 1.00 83.06 81 ASP A CA 1
ATOM 642 C C . ASP A 1 81 ? 13.016 8.853 -6.766 1.00 83.06 81 ASP A C 1
ATOM 644 O O . ASP A 1 81 ? 14.054 8.428 -7.275 1.00 83.06 81 ASP A O 1
ATOM 648 N N . ALA A 1 82 ? 12.634 8.487 -5.536 1.00 78.06 82 ALA A N 1
ATOM 649 C CA . ALA A 1 82 ? 13.407 7.587 -4.681 1.00 78.06 82 ALA A CA 1
ATOM 650 C C . ALA A 1 82 ? 13.536 6.167 -5.269 1.00 78.06 82 ALA A C 1
ATOM 652 O O . ALA A 1 82 ? 14.636 5.606 -5.296 1.00 78.06 82 ALA A O 1
ATOM 653 N N . PHE A 1 83 ? 12.451 5.594 -5.804 1.00 76.31 83 PHE A N 1
ATOM 654 C CA . PHE A 1 83 ? 12.501 4.289 -6.476 1.00 76.31 83 PHE A CA 1
ATOM 655 C C . PHE A 1 83 ? 13.353 4.312 -7.755 1.00 76.31 83 PHE A C 1
ATOM 657 O O . PHE A 1 83 ? 14.140 3.393 -7.993 1.00 76.31 83 PHE A O 1
ATOM 664 N N . ASN A 1 84 ? 13.272 5.378 -8.553 1.00 75.19 84 ASN A N 1
ATOM 665 C CA . ASN A 1 84 ? 14.054 5.521 -9.784 1.00 75.19 84 ASN A CA 1
ATOM 666 C C . ASN A 1 84 ? 15.543 5.779 -9.522 1.00 75.19 84 ASN A C 1
ATOM 668 O O . ASN A 1 84 ? 16.393 5.256 -10.245 1.00 75.19 84 ASN A O 1
ATOM 672 N N . ALA A 1 85 ? 15.880 6.527 -8.466 1.00 67.25 85 ALA A N 1
ATOM 673 C CA . ALA A 1 85 ? 17.264 6.743 -8.042 1.00 67.25 85 ALA A CA 1
ATOM 674 C C . ALA A 1 85 ? 17.987 5.430 -7.680 1.00 67.25 85 ALA A C 1
ATOM 676 O O . ALA A 1 85 ? 19.214 5.356 -7.748 1.00 67.25 85 ALA A O 1
ATOM 677 N N . LYS A 1 86 ? 17.241 4.372 -7.334 1.00 62.12 86 LYS A N 1
ATOM 678 C CA . LYS A 1 86 ? 17.780 3.018 -7.147 1.00 62.12 86 LYS A CA 1
ATOM 679 C C . LYS A 1 86 ? 18.043 2.303 -8.474 1.00 62.12 86 LYS A C 1
ATOM 681 O O . LYS A 1 86 ? 19.061 1.629 -8.603 1.00 62.12 86 LYS A O 1
ATOM 686 N N . HIS A 1 87 ? 17.176 2.486 -9.472 1.00 55.59 87 HIS A N 1
ATOM 687 C CA . HIS A 1 87 ? 17.356 1.897 -10.803 1.00 55.59 87 HIS A CA 1
ATOM 688 C C . HIS A 1 87 ? 18.592 2.432 -11.538 1.00 55.59 87 HIS A C 1
ATOM 690 O O . HIS A 1 87 ? 19.229 1.681 -12.271 1.00 55.59 87 HIS A O 1
ATOM 696 N N . SER A 1 88 ? 18.973 3.694 -11.322 1.00 51.81 88 SER A N 1
ATOM 697 C CA . SER A 1 88 ? 20.170 4.274 -11.947 1.00 51.81 88 SER A CA 1
ATOM 698 C C . SER A 1 88 ? 21.486 3.797 -11.317 1.00 51.81 88 SER A C 1
ATOM 700 O O . SER A 1 88 ? 22.475 3.648 -12.033 1.00 51.81 88 SER A O 1
ATOM 702 N N . LYS A 1 89 ? 21.507 3.494 -10.009 1.00 47.38 89 LYS A N 1
ATOM 703 C CA . LYS A 1 89 ? 22.701 2.993 -9.294 1.00 47.38 89 LYS A CA 1
ATOM 704 C C . LYS A 1 89 ? 23.042 1.528 -9.597 1.00 47.38 89 LYS A C 1
ATOM 706 O O . LYS A 1 89 ? 24.200 1.145 -9.473 1.00 47.38 89 LYS A O 1
ATOM 711 N N . LEU A 1 90 ? 22.073 0.729 -10.050 1.00 48.69 90 LEU A N 1
ATOM 712 C CA . LEU A 1 90 ? 22.273 -0.678 -10.431 1.00 48.69 90 LEU A CA 1
ATOM 713 C C . LEU A 1 90 ? 23.091 -0.864 -11.725 1.00 48.69 90 LEU A C 1
ATOM 715 O O . LEU A 1 90 ? 23.584 -1.959 -11.972 1.00 48.69 90 LEU A O 1
ATOM 719 N N . ASN A 1 91 ? 23.271 0.186 -12.536 1.00 44.69 91 ASN A N 1
ATOM 720 C CA . ASN A 1 91 ? 24.001 0.091 -13.807 1.00 44.69 91 ASN A CA 1
ATOM 721 C C . ASN A 1 91 ? 25.528 0.267 -13.674 1.00 44.69 91 ASN A C 1
ATOM 723 O O . ASN A 1 91 ? 26.230 0.062 -14.661 1.00 44.69 91 ASN A O 1
ATOM 727 N N . HIS A 1 92 ? 26.060 0.639 -12.496 1.00 44.53 92 HIS A N 1
ATOM 728 C CA . HIS A 1 92 ? 27.489 0.967 -12.347 1.00 44.53 92 HIS A CA 1
ATOM 729 C C . HIS A 1 92 ? 28.191 0.522 -11.051 1.00 44.53 92 HIS A C 1
ATOM 731 O O . HIS A 1 92 ? 29.361 0.860 -10.887 1.00 44.53 92 HIS A O 1
ATOM 737 N N . ALA A 1 93 ? 27.572 -0.238 -10.144 1.00 35.84 93 ALA A N 1
ATOM 738 C CA . ALA A 1 93 ? 28.278 -0.674 -8.937 1.00 35.84 93 ALA A CA 1
ATOM 739 C C . ALA A 1 93 ? 27.782 -2.014 -8.387 1.00 35.84 93 ALA A C 1
ATOM 741 O O . ALA A 1 93 ? 26.614 -2.374 -8.509 1.00 35.84 93 ALA A O 1
ATOM 742 N N . GLU A 1 94 ? 28.736 -2.724 -7.798 1.00 40.47 94 GLU A N 1
ATOM 743 C CA . GLU A 1 94 ? 28.679 -4.051 -7.202 1.00 40.47 94 GLU A CA 1
ATOM 744 C C . GLU A 1 94 ? 27.511 -4.236 -6.217 1.00 40.47 94 GLU A C 1
ATOM 746 O O . GLU A 1 94 ? 27.054 -3.306 -5.549 1.00 40.47 94 GLU A O 1
ATOM 751 N N . ILE A 1 95 ? 27.025 -5.477 -6.147 1.00 42.78 95 ILE A N 1
ATOM 752 C CA . ILE A 1 95 ? 25.934 -5.927 -5.280 1.00 42.78 95 ILE A CA 1
ATOM 753 C C . ILE A 1 95 ? 26.408 -5.845 -3.823 1.00 42.78 95 ILE A C 1
ATOM 755 O O . ILE A 1 95 ? 26.996 -6.791 -3.312 1.00 42.78 95 ILE A O 1
ATOM 759 N N . ASN A 1 96 ? 26.136 -4.723 -3.157 1.00 36.72 96 ASN A N 1
ATOM 760 C CA . ASN A 1 96 ? 26.155 -4.630 -1.699 1.00 36.72 96 ASN A CA 1
ATOM 761 C C . ASN A 1 96 ? 24.709 -4.550 -1.188 1.00 36.72 96 ASN A C 1
ATOM 763 O O . ASN A 1 96 ? 23.912 -3.729 -1.652 1.00 36.72 96 ASN A O 1
ATOM 767 N N . ASP A 1 97 ? 24.382 -5.413 -0.225 1.00 47.00 97 ASP A N 1
ATOM 768 C CA . ASP A 1 97 ? 23.069 -5.627 0.410 1.00 47.00 97 ASP A CA 1
ATOM 769 C C . ASP A 1 97 ? 22.516 -4.414 1.208 1.00 47.00 97 ASP A C 1
ATOM 771 O O . ASP A 1 97 ? 21.520 -4.530 1.917 1.00 47.00 97 ASP A O 1
ATOM 775 N N . GLU A 1 98 ? 23.099 -3.220 1.067 1.00 48.91 98 GLU A N 1
ATOM 776 C CA . GLU A 1 98 ? 22.822 -2.031 1.896 1.00 48.91 98 GLU A CA 1
ATOM 777 C C . GLU A 1 98 ? 21.997 -0.936 1.189 1.00 48.91 98 GLU A C 1
ATOM 779 O O . GLU A 1 98 ? 22.009 0.229 1.578 1.00 48.91 98 GLU A O 1
ATOM 784 N N . ASN A 1 99 ? 21.244 -1.271 0.136 1.00 51.91 99 ASN A N 1
ATOM 785 C CA . ASN A 1 99 ? 20.373 -0.303 -0.552 1.00 51.91 99 ASN A CA 1
ATOM 786 C C . ASN A 1 99 ? 19.031 -0.105 0.180 1.00 51.91 99 ASN A C 1
ATOM 788 O O . ASN A 1 99 ? 17.954 -0.360 -0.387 1.00 51.91 99 ASN A O 1
ATOM 792 N N . GLU A 1 100 ? 19.121 0.334 1.437 1.00 56.25 100 GLU A N 1
ATOM 793 C CA . GLU A 1 100 ? 18.017 0.837 2.253 1.00 56.25 100 GLU A CA 1
ATOM 794 C C . GLU A 1 100 ? 17.618 2.226 1.731 1.00 56.25 100 GLU A C 1
ATOM 796 O O . GLU A 1 100 ? 18.431 3.149 1.679 1.00 56.25 100 GLU A O 1
ATOM 801 N N . ILE A 1 101 ? 16.369 2.376 1.280 1.00 58.09 101 ILE A N 1
ATOM 802 C CA . ILE A 1 101 ? 15.801 3.696 0.998 1.00 58.09 101 ILE A CA 1
ATOM 803 C C . ILE A 1 101 ? 14.988 4.090 2.224 1.00 58.09 101 ILE A C 1
ATOM 805 O O . ILE A 1 101 ? 13.991 3.441 2.540 1.00 58.09 101 ILE A O 1
ATOM 809 N N . THR A 1 102 ? 15.403 5.163 2.886 1.00 61.12 102 THR A N 1
ATOM 810 C CA . THR A 1 102 ? 14.619 5.812 3.933 1.00 61.12 102 THR A CA 1
ATOM 811 C C . THR A 1 102 ? 13.852 6.969 3.310 1.00 61.12 102 THR A C 1
ATOM 813 O O . THR A 1 102 ? 14.454 7.880 2.743 1.00 61.12 102 THR A O 1
ATOM 816 N N . PHE A 1 103 ? 12.529 6.963 3.423 1.00 70.12 103 PHE A N 1
ATOM 817 C CA . PHE A 1 103 ? 11.717 8.135 3.113 1.00 70.12 103 PHE A CA 1
ATOM 818 C C . PHE A 1 103 ? 10.561 8.238 4.106 1.00 70.12 103 PHE A C 1
ATOM 820 O O . PHE A 1 103 ? 10.081 7.241 4.647 1.00 70.12 103 PHE A O 1
ATOM 827 N N . VAL A 1 104 ? 10.130 9.468 4.363 1.00 78.31 104 VAL A N 1
ATOM 828 C CA . VAL A 1 104 ? 8.932 9.750 5.152 1.00 78.31 104 VAL A CA 1
ATOM 829 C C . VAL A 1 104 ? 7.785 9.871 4.164 1.00 78.31 104 VAL A C 1
ATOM 831 O O . VAL A 1 104 ? 7.851 10.673 3.239 1.00 78.31 104 VAL A O 1
ATOM 834 N N . THR A 1 105 ? 6.729 9.087 4.336 1.00 86.81 105 THR A N 1
ATOM 835 C CA . THR A 1 105 ? 5.542 9.216 3.487 1.00 86.81 10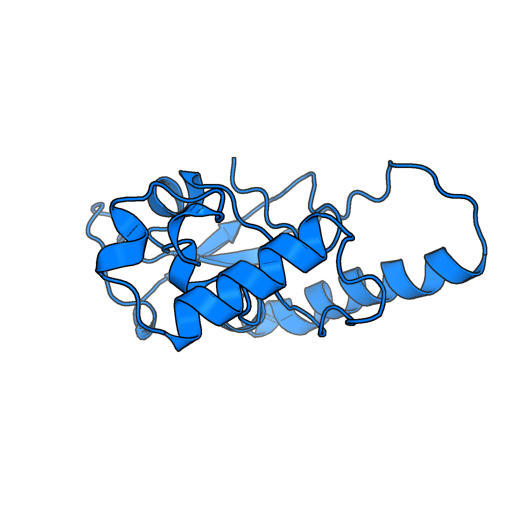5 THR A CA 1
ATOM 836 C C . THR A 1 105 ? 4.277 9.157 4.308 1.00 86.81 105 THR A C 1
ATOM 838 O O . THR A 1 105 ? 4.259 8.648 5.426 1.00 86.81 105 THR A O 1
ATOM 841 N N . ARG A 1 106 ? 3.183 9.658 3.753 1.00 90.88 106 ARG A N 1
ATOM 842 C CA . ARG A 1 106 ? 1.867 9.516 4.357 1.00 90.88 106 ARG A CA 1
ATOM 843 C C . ARG A 1 106 ? 1.137 8.332 3.747 1.00 90.88 106 ARG A C 1
ATOM 845 O O . ARG A 1 106 ? 0.833 8.335 2.556 1.00 90.88 106 ARG A O 1
ATOM 852 N N . ILE A 1 107 ? 0.802 7.354 4.583 1.00 91.00 107 ILE A N 1
ATOM 853 C CA . ILE A 1 107 ? 0.062 6.149 4.192 1.00 91.00 107 ILE A CA 1
ATOM 854 C C . ILE A 1 107 ? -1.357 6.220 4.756 1.00 91.00 107 ILE A C 1
ATOM 856 O O . ILE A 1 107 ? -1.582 6.737 5.854 1.00 91.00 107 ILE A O 1
ATOM 860 N N . LYS A 1 108 ? -2.331 5.712 4.001 1.00 93.00 108 LYS A N 1
ATOM 861 C CA . LYS A 1 108 ? -3.706 5.527 4.467 1.00 93.00 108 LYS A CA 1
ATOM 862 C C . LYS A 1 108 ? -3.744 4.625 5.701 1.00 93.00 108 LYS A C 1
ATOM 864 O O . LYS A 1 108 ? -3.145 3.557 5.729 1.00 93.00 108 LYS A O 1
ATOM 869 N N . CYS A 1 109 ? -4.513 5.050 6.688 1.00 91.50 109 CYS A N 1
ATOM 870 C CA . CYS A 1 109 ? -4.819 4.335 7.912 1.00 91.50 109 CYS A CA 1
ATOM 871 C C . CYS A 1 109 ? -6.343 4.267 8.046 1.00 91.50 109 CYS A C 1
ATOM 873 O O . CYS A 1 109 ? -7.029 5.294 8.047 1.00 91.50 109 CYS A O 1
ATOM 875 N N . THR A 1 110 ? -6.884 3.055 8.127 1.00 92.81 110 THR A N 1
ATOM 876 C CA . THR A 1 110 ? -8.323 2.816 8.297 1.00 92.81 110 THR A CA 1
ATOM 877 C C . THR A 1 110 ? -8.740 2.831 9.761 1.00 92.81 110 THR A C 1
ATOM 879 O O . THR A 1 110 ? -9.930 2.730 10.045 1.00 92.81 110 THR A O 1
ATOM 882 N N . PHE A 1 111 ? -7.816 2.996 10.707 1.00 90.94 111 PHE A N 1
ATOM 883 C CA . PHE A 1 111 ? -8.187 3.268 12.087 1.00 90.94 111 PHE A CA 1
ATOM 884 C C . PHE A 1 111 ? -8.558 4.736 12.272 1.00 90.94 111 PHE A C 1
ATOM 886 O O . PHE A 1 111 ? -7.824 5.655 11.916 1.00 90.94 111 PHE A O 1
ATOM 893 N N . THR A 1 112 ? -9.713 4.951 12.885 1.00 86.12 112 THR A N 1
ATOM 894 C CA . THR A 1 112 ? -10.081 6.246 13.462 1.00 86.12 112 THR A CA 1
ATOM 895 C C . THR A 1 112 ? -9.291 6.494 14.746 1.00 86.12 112 THR A C 1
ATOM 897 O O . THR A 1 112 ? -8.817 5.554 15.383 1.00 86.12 112 THR A O 1
ATOM 900 N N . GLU A 1 113 ? -9.243 7.743 15.209 1.00 80.69 113 GLU A N 1
ATOM 901 C CA . GLU A 1 113 ? -8.638 8.116 16.504 1.00 80.69 113 GLU A CA 1
ATOM 902 C C . GLU A 1 113 ? -9.228 7.348 17.704 1.00 80.69 113 GLU A C 1
ATOM 904 O O . GLU A 1 113 ? -8.604 7.242 18.753 1.00 80.69 113 GLU A O 1
ATOM 909 N N . LYS A 1 114 ? -10.431 6.782 17.543 1.00 85.06 114 LYS A N 1
ATOM 910 C CA . LYS A 1 114 ? -11.133 5.971 18.549 1.00 85.06 114 LYS A CA 1
ATOM 911 C C . LYS A 1 114 ? -10.933 4.459 18.361 1.00 85.06 114 LYS A C 1
ATOM 913 O O . LYS A 1 114 ? -11.680 3.679 18.944 1.00 85.06 114 LYS A O 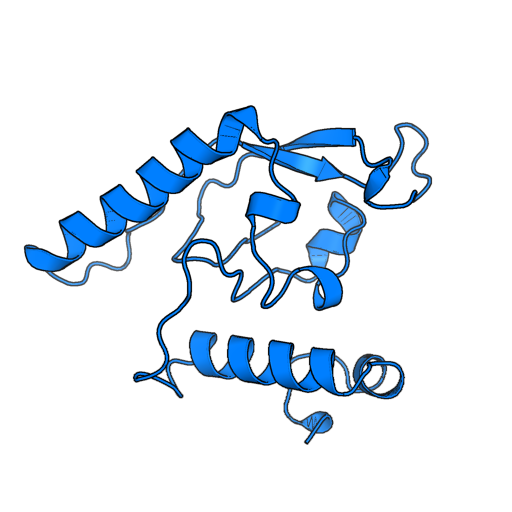1
ATOM 918 N N . GLY A 1 115 ? -10.010 4.036 17.494 1.00 79.81 115 GLY A N 1
ATOM 919 C CA . GLY A 1 115 ? -9.692 2.626 17.232 1.00 79.81 115 GLY A CA 1
ATOM 920 C C . GLY A 1 115 ? -10.713 1.867 16.377 1.00 79.81 115 GLY A C 1
ATOM 921 O O . GLY A 1 115 ? -10.576 0.664 16.180 1.00 79.81 115 GLY A O 1
ATOM 922 N N . LYS A 1 116 ? -11.746 2.531 15.839 1.00 86.38 116 LYS A N 1
ATOM 923 C CA . LYS A 1 116 ? -12.686 1.884 14.907 1.00 86.38 116 LYS A CA 1
ATOM 924 C C . LYS A 1 116 ? -12.069 1.776 13.520 1.00 86.38 116 LYS A C 1
ATOM 926 O O . LYS A 1 116 ? -11.568 2.784 13.02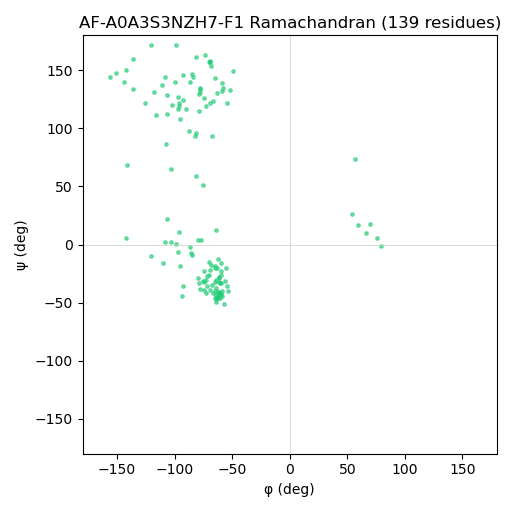3 1.00 86.38 116 LYS A O 1
ATOM 931 N N . CYS A 1 117 ? -12.183 0.605 12.899 1.00 86.69 117 CYS A N 1
ATOM 932 C CA . CYS A 1 117 ? -11.817 0.393 11.503 1.00 86.69 117 CYS A CA 1
ATOM 933 C C . CYS A 1 117 ? -12.912 0.937 10.567 1.00 86.69 117 CYS A C 1
ATOM 935 O O . CYS A 1 117 ? -14.102 0.671 10.762 1.00 86.69 117 CYS A O 1
ATOM 937 N N . ILE A 1 118 ? -12.510 1.724 9.571 1.00 91.50 118 ILE A N 1
ATOM 938 C CA . ILE A 1 118 ? -13.365 2.317 8.537 1.00 91.50 118 ILE A CA 1
ATOM 939 C C . ILE A 1 118 ? -12.928 1.863 7.141 1.00 91.50 118 ILE A C 1
ATOM 941 O O . ILE A 1 118 ? -11.907 1.211 6.959 1.00 91.50 118 ILE A O 1
ATOM 945 N N . ASN A 1 119 ? -13.721 2.187 6.121 1.00 89.38 119 ASN A N 1
ATOM 946 C CA . ASN A 1 119 ? -13.369 1.827 4.751 1.00 89.38 119 ASN A CA 1
ATOM 947 C C . ASN A 1 119 ? -12.149 2.627 4.242 1.00 89.38 119 ASN A C 1
ATOM 949 O O . ASN A 1 119 ? -11.886 3.746 4.684 1.00 89.38 119 ASN A O 1
ATOM 953 N N . LEU A 1 120 ? -11.457 2.083 3.236 1.00 88.00 120 LEU A N 1
ATOM 954 C CA . LEU A 1 120 ? -10.259 2.692 2.647 1.00 88.00 120 LEU A CA 1
ATOM 955 C C . LEU A 1 120 ? -10.500 4.072 2.007 1.00 88.00 120 LEU A C 1
ATOM 957 O O . LEU A 1 120 ? -9.587 4.893 1.958 1.00 88.00 120 LEU A O 1
ATOM 961 N N . LYS A 1 121 ? -11.709 4.348 1.500 1.00 88.81 121 LYS A N 1
ATOM 962 C CA . LYS A 1 121 ? -12.039 5.641 0.869 1.00 88.81 121 LYS A CA 1
ATOM 963 C C . LYS A 1 121 ? -12.156 6.770 1.893 1.00 88.81 121 LYS A C 1
ATOM 965 O O . LYS A 1 121 ? -11.926 7.922 1.547 1.00 88.81 121 LYS A O 1
ATOM 970 N N . SER A 1 122 ? -12.511 6.436 3.127 1.00 90.50 122 SER A N 1
ATOM 971 C CA . SER A 1 122 ? -12.637 7.365 4.250 1.00 90.50 122 SER A CA 1
ATOM 972 C C . SER A 1 122 ? -11.401 7.369 5.157 1.00 90.50 122 SER A C 1
ATOM 974 O O . SER A 1 122 ? -11.392 8.092 6.149 1.00 90.50 122 SER A O 1
ATOM 976 N N . ALA A 1 123 ? -10.384 6.561 4.840 1.00 92.38 123 ALA A N 1
ATOM 977 C CA . ALA A 1 123 ? -9.156 6.441 5.615 1.00 92.38 123 ALA A CA 1
ATOM 978 C C . ALA A 1 123 ? -8.425 7.786 5.735 1.00 92.38 123 ALA A C 1
ATOM 980 O O . ALA A 1 123 ? -8.309 8.538 4.764 1.00 92.38 123 ALA A O 1
ATOM 981 N N . ALA A 1 124 ? -7.896 8.058 6.926 1.00 92.69 124 ALA A N 1
ATOM 982 C CA . ALA A 1 124 ? -7.025 9.201 7.159 1.00 92.69 124 ALA A CA 1
ATOM 983 C C . ALA A 1 124 ? -5.595 8.870 6.717 1.00 92.69 124 ALA A C 1
ATOM 985 O O . ALA A 1 124 ? -5.223 7.706 6.603 1.00 92.69 124 ALA A O 1
ATOM 986 N N . TYR A 1 125 ? -4.771 9.889 6.495 1.00 92.44 125 TYR A N 1
ATOM 987 C CA . TYR A 1 125 ? -3.355 9.697 6.196 1.00 92.44 125 TYR A CA 1
ATOM 988 C C . TYR A 1 125 ? -2.521 9.851 7.466 1.00 92.44 125 TYR A C 1
ATOM 990 O O . TYR A 1 125 ? -2.608 10.875 8.143 1.00 92.44 125 TYR A O 1
ATOM 998 N N . LYS A 1 126 ? -1.689 8.853 7.769 1.00 89.38 126 LYS A N 1
ATOM 999 C CA . LYS A 1 126 ? -0.735 8.880 8.880 1.00 89.38 126 LYS A CA 1
ATOM 1000 C C . LYS A 1 126 ? 0.683 8.944 8.324 1.00 89.38 126 LYS A C 1
ATOM 1002 O O . LYS A 1 126 ? 1.003 8.251 7.360 1.00 89.38 126 LYS A O 1
ATOM 1007 N N . VAL A 1 127 ? 1.522 9.785 8.924 1.00 86.69 127 VAL A N 1
ATOM 1008 C CA . VAL A 1 127 ? 2.949 9.835 8.588 1.00 86.69 127 VAL A CA 1
ATOM 1009 C C . VAL A 1 127 ? 3.586 8.517 9.017 1.00 86.69 127 VAL A C 1
ATOM 1011 O O . VAL A 1 127 ? 3.476 8.117 10.177 1.00 86.69 127 VAL A O 1
ATOM 1014 N N . TYR A 1 128 ? 4.217 7.848 8.065 1.00 81.75 128 TYR A N 1
ATOM 1015 C CA . TYR A 1 128 ? 4.929 6.602 8.242 1.00 81.75 128 TYR A CA 1
ATOM 1016 C C . TYR A 1 128 ? 6.403 6.814 7.897 1.00 81.75 128 TYR A C 1
ATOM 1018 O O . TYR A 1 128 ? 6.741 7.405 6.868 1.00 81.75 128 TYR A O 1
ATOM 1026 N N . TYR A 1 129 ? 7.264 6.356 8.798 1.00 71.62 129 TYR A N 1
ATOM 1027 C CA . TYR A 1 129 ? 8.708 6.353 8.633 1.00 71.62 129 TYR A CA 1
ATOM 1028 C C . TYR A 1 129 ? 9.156 4.900 8.623 1.00 71.62 129 TYR A C 1
ATOM 1030 O O . TYR A 1 129 ? 9.060 4.224 9.646 1.00 71.62 129 TYR A O 1
ATOM 1038 N N . ASP A 1 130 ? 9.624 4.436 7.469 1.00 64.81 130 ASP A N 1
ATOM 1039 C CA . ASP A 1 130 ? 10.283 3.142 7.363 1.00 64.81 130 ASP A CA 1
ATOM 1040 C C . ASP A 1 130 ? 11.781 3.399 7.182 1.00 64.81 130 ASP A C 1
ATOM 1042 O O . ASP A 1 130 ? 12.192 3.943 6.148 1.00 64.81 130 ASP A O 1
ATOM 1046 N N . PRO A 1 131 ? 12.616 3.054 8.172 1.00 54.25 131 PRO A N 1
ATOM 1047 C CA . PRO A 1 131 ? 14.053 3.176 8.016 1.00 54.25 131 PRO A CA 1
ATOM 1048 C C . PRO A 1 131 ? 14.601 2.238 6.926 1.00 54.25 131 PRO A C 1
ATOM 1050 O O . PRO A 1 131 ? 15.690 2.509 6.424 1.00 54.25 131 PRO A O 1
ATOM 1053 N N . LYS A 1 132 ? 13.878 1.172 6.530 1.00 53.19 132 LYS A N 1
ATOM 1054 C CA . LYS A 1 132 ? 14.396 0.071 5.701 1.00 53.19 132 LYS A CA 1
ATOM 1055 C C . LYS A 1 132 ? 13.399 -0.452 4.654 1.00 53.19 132 LYS A C 1
ATOM 1057 O O . LYS A 1 132 ? 13.011 -1.623 4.681 1.00 53.19 132 LYS A O 1
ATOM 1062 N N . ILE A 1 133 ? 13.080 0.343 3.628 1.00 56.06 133 ILE A N 1
ATOM 1063 C CA . ILE A 1 133 ? 12.355 -0.178 2.451 1.00 56.06 133 ILE A CA 1
ATOM 1064 C C . ILE A 1 133 ? 13.341 -0.861 1.500 1.00 56.06 133 ILE A C 1
ATOM 1066 O O . ILE A 1 133 ? 13.991 -0.244 0.649 1.00 56.06 133 ILE A O 1
ATOM 1070 N N . ILE A 1 134 ? 13.448 -2.183 1.633 1.00 52.34 134 ILE A N 1
ATOM 1071 C CA . ILE A 1 134 ? 14.275 -3.018 0.759 1.00 52.34 134 ILE A CA 1
ATOM 1072 C C . ILE A 1 134 ? 13.445 -3.434 -0.459 1.00 52.34 134 ILE A C 1
ATOM 1074 O O . ILE A 1 134 ? 12.721 -4.421 -0.422 1.00 52.34 134 ILE A O 1
ATOM 1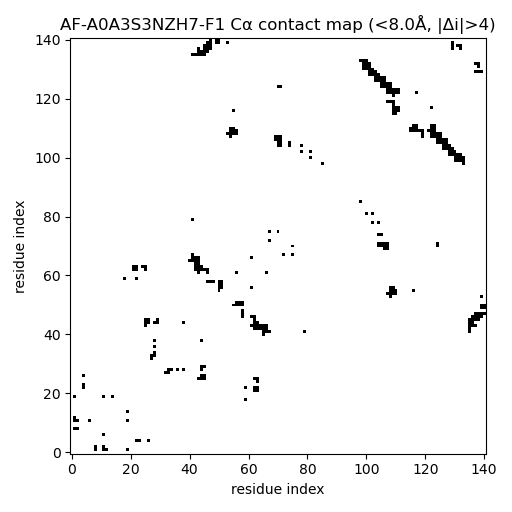078 N N . SER A 1 135 ? 13.598 -2.724 -1.581 1.00 53.03 135 SER A N 1
ATOM 1079 C CA . SER A 1 135 ? 13.182 -3.207 -2.916 1.00 53.03 135 SER A CA 1
ATOM 1080 C C . SER A 1 135 ? 11.695 -3.599 -3.025 1.00 53.03 135 SER A C 1
ATOM 1082 O O . SER A 1 135 ? 11.369 -4.782 -3.128 1.00 53.03 135 SER A O 1
ATOM 1084 N N . ASN A 1 136 ? 10.791 -2.613 -3.044 1.00 53.62 136 ASN A N 1
ATOM 1085 C CA . ASN A 1 136 ? 9.334 -2.810 -3.188 1.00 53.62 136 ASN A CA 1
ATOM 1086 C C . ASN A 1 136 ? 8.691 -3.688 -2.090 1.00 53.62 136 ASN A C 1
ATOM 1088 O O . ASN A 1 136 ? 7.571 -4.184 -2.243 1.00 53.62 136 ASN A O 1
ATOM 1092 N N . ARG A 1 137 ? 9.403 -3.879 -0.973 1.00 58.38 137 ARG A N 1
ATOM 1093 C CA . ARG A 1 137 ? 8.918 -4.524 0.247 1.00 58.38 137 ARG A CA 1
ATOM 1094 C C . ARG A 1 137 ? 8.604 -3.433 1.262 1.00 58.38 137 ARG A C 1
ATOM 1096 O O . ARG A 1 137 ? 9.501 -2.676 1.620 1.00 58.38 137 ARG A O 1
ATOM 1103 N N . LEU A 1 138 ? 7.355 -3.360 1.708 1.00 57.53 138 LEU A N 1
ATOM 1104 C CA . LEU A 1 138 ? 6.967 -2.509 2.834 1.00 57.53 138 LEU A CA 1
ATOM 1105 C C . LEU A 1 138 ? 7.116 -3.339 4.097 1.00 57.53 138 LEU A C 1
ATOM 1107 O O . LEU A 1 138 ? 6.448 -4.367 4.230 1.00 57.53 138 LEU A O 1
ATOM 1111 N N . ASN A 1 139 ? 8.004 -2.935 4.998 1.00 53.75 139 ASN A N 1
ATOM 1112 C CA . ASN A 1 139 ? 8.207 -3.668 6.233 1.00 53.75 139 ASN A CA 1
ATOM 1113 C C . ASN A 1 139 ? 7.608 -2.856 7.376 1.00 53.75 139 ASN A C 1
ATOM 1115 O O . ASN A 1 139 ? 8.287 -2.056 8.006 1.00 53.75 139 ASN A O 1
ATOM 1119 N N . ILE A 1 140 ? 6.307 -3.045 7.612 1.00 53.31 140 ILE A N 1
ATOM 1120 C CA . ILE A 1 140 ? 5.619 -2.327 8.681 1.00 53.31 140 ILE A CA 1
ATOM 1121 C C . ILE A 1 140 ? 5.862 -3.050 9.996 1.00 53.31 140 ILE A C 1
ATOM 1123 O O . ILE A 1 140 ? 5.159 -4.009 10.290 1.00 53.31 140 ILE A O 1
ATOM 1127 N N . VAL A 1 141 ? 6.881 -2.641 10.746 1.00 41.94 141 VAL A N 1
ATOM 1128 C CA . VAL A 1 141 ? 7.204 -3.157 12.090 1.00 41.94 141 VAL A CA 1
ATOM 1129 C C . VAL A 1 141 ? 7.105 -2.027 13.103 1.00 41.94 141 VAL A C 1
ATOM 1131 O O . VAL A 1 141 ? 7.517 -0.897 12.752 1.00 41.94 141 VAL A O 1
#